Protein AF-A0ABD4KUD5-F1 (afdb_monomer_lite)

Radius of gyration: 35.04 Å; chains: 1; bounding box: 73×28×87 Å

InterPro domains:
  IPR017853 Glycoside hydrolase superfamily [SSF51445] (42-86)

Structure (mmCIF, N/CA/C/O backbone):
data_AF-A0ABD4KUD5-F1
#
_entry.id   AF-A0ABD4KUD5-F1
#
loop_
_atom_site.group_PDB
_atom_site.id
_atom_site.type_symbol
_atom_site.label_atom_id
_atom_site.label_alt_id
_atom_site.label_comp_id
_atom_site.label_asym_id
_atom_site.label_entity_id
_atom_site.label_seq_id
_atom_site.pdbx_PDB_ins_code
_atom_site.Cartn_x
_atom_site.Cartn_y
_atom_site.Cartn_z
_atom_site.occupancy
_atom_site.B_iso_or_equiv
_atom_site.auth_seq_id
_atom_site.auth_comp_id
_atom_site.auth_asym_id
_atom_site.auth_atom_id
_atom_site.pdbx_PDB_model_num
ATOM 1 N N . MET A 1 1 ? -59.300 -2.418 71.163 1.00 53.59 1 MET A N 1
ATOM 2 C CA . MET A 1 1 ? -58.581 -1.440 70.310 1.00 53.59 1 MET A CA 1
ATOM 3 C C . MET A 1 1 ? -57.150 -1.908 69.982 1.00 53.59 1 MET A C 1
ATOM 5 O O . MET A 1 1 ? -56.199 -1.225 70.323 1.00 53.59 1 MET A O 1
ATOM 9 N N . LYS A 1 2 ? -56.958 -3.090 69.368 1.00 57.91 2 LYS A N 1
ATOM 10 C CA . LYS A 1 2 ? -55.604 -3.635 69.076 1.00 57.91 2 LYS A CA 1
ATOM 11 C C . LYS A 1 2 ? -55.447 -4.317 67.707 1.00 57.91 2 LYS A C 1
ATOM 13 O O . LYS A 1 2 ? -54.335 -4.655 67.337 1.00 57.91 2 LYS A O 1
ATOM 18 N N . LYS A 1 3 ? -56.532 -4.518 66.949 1.00 54.66 3 LYS A N 1
ATOM 19 C CA . LYS A 1 3 ? -56.492 -5.244 65.666 1.00 54.66 3 LYS A CA 1
ATOM 20 C C . LYS A 1 3 ? -56.243 -4.325 64.461 1.00 54.66 3 LYS A C 1
ATOM 22 O O . LYS A 1 3 ? -55.589 -4.736 63.515 1.00 54.66 3 LYS A O 1
ATOM 27 N N . ASN A 1 4 ? -56.658 -3.059 64.540 1.00 52.47 4 ASN A N 1
ATOM 28 C CA . ASN A 1 4 ? -56.531 -2.110 63.426 1.00 52.47 4 ASN A CA 1
ATOM 29 C C . ASN A 1 4 ? -55.143 -1.445 63.358 1.00 52.47 4 ASN A C 1
ATOM 31 O O . ASN A 1 4 ? -54.785 -0.887 62.330 1.00 52.47 4 ASN A O 1
ATOM 35 N N . THR A 1 5 ? -54.342 -1.533 64.425 1.00 52.91 5 THR A N 1
ATOM 36 C CA . THR A 1 5 ? -52.990 -0.947 64.483 1.00 52.91 5 THR A CA 1
ATOM 37 C C . THR A 1 5 ? -51.924 -1.852 63.850 1.00 52.91 5 THR A C 1
ATOM 39 O O . THR A 1 5 ? -50.879 -1.364 63.442 1.00 52.91 5 THR A O 1
ATOM 42 N N . ILE A 1 6 ? -52.190 -3.160 63.734 1.00 56.00 6 ILE A N 1
ATOM 43 C CA . ILE A 1 6 ? -51.235 -4.152 63.201 1.00 56.00 6 ILE A CA 1
ATOM 44 C C . ILE A 1 6 ? -51.279 -4.199 61.663 1.00 56.00 6 ILE A C 1
ATOM 46 O O . ILE A 1 6 ? -50.286 -4.513 61.015 1.00 56.00 6 ILE A O 1
ATOM 50 N N . LEU A 1 7 ? -52.418 -3.841 61.063 1.00 52.91 7 LEU A N 1
ATOM 51 C CA . LEU A 1 7 ? -52.585 -3.865 59.610 1.00 52.91 7 LEU A CA 1
ATOM 52 C C . LEU A 1 7 ? -51.804 -2.730 58.923 1.00 52.91 7 LEU A C 1
ATOM 54 O O . LEU A 1 7 ? -51.208 -2.942 57.872 1.00 52.91 7 LEU A O 1
ATOM 58 N N . CYS A 1 8 ? -51.738 -1.543 59.535 1.00 53.81 8 CYS A N 1
ATOM 59 C CA . CYS A 1 8 ? -51.026 -0.403 58.950 1.00 53.81 8 CYS A CA 1
ATOM 60 C C . CYS A 1 8 ? -49.499 -0.567 58.983 1.00 53.81 8 CYS A C 1
ATOM 62 O O . CYS A 1 8 ? -48.825 -0.149 58.047 1.00 53.81 8 CYS A O 1
ATOM 64 N N . THR A 1 9 ? -48.933 -1.205 60.011 1.00 57.44 9 THR A N 1
ATOM 65 C CA . THR A 1 9 ? -47.475 -1.393 60.106 1.00 57.44 9 THR A CA 1
ATOM 66 C C . THR A 1 9 ? -46.939 -2.414 59.101 1.00 57.44 9 THR A C 1
ATOM 68 O O . THR A 1 9 ? -45.827 -2.242 58.608 1.00 57.44 9 THR A O 1
ATOM 71 N N . ALA A 1 10 ? -47.731 -3.427 58.73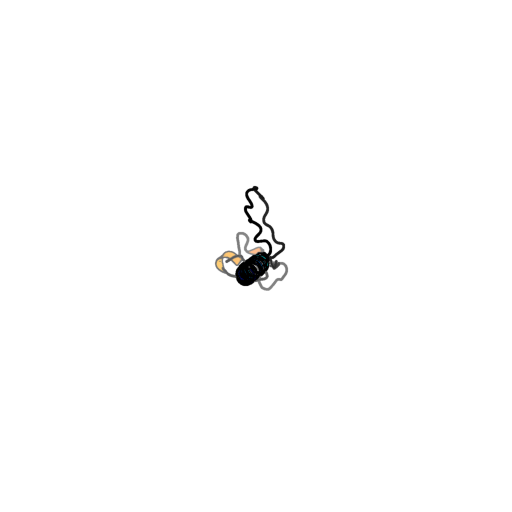6 1.00 54.56 10 ALA A N 1
ATOM 72 C CA . ALA A 1 10 ? -47.356 -4.410 57.717 1.00 54.56 10 ALA A CA 1
ATOM 73 C C . ALA A 1 10 ? -47.437 -3.853 56.282 1.00 54.56 10 ALA A C 1
ATOM 75 O O . ALA A 1 10 ? -46.644 -4.232 55.426 1.00 54.56 10 ALA A O 1
ATOM 76 N N . VAL A 1 11 ? -48.363 -2.927 56.007 1.00 56.09 11 VAL A N 1
ATOM 77 C CA . VAL A 1 11 ? -48.492 -2.310 54.674 1.00 56.09 11 VAL A CA 1
ATOM 78 C C . VAL A 1 11 ? -47.376 -1.290 54.423 1.00 56.09 11 VAL A C 1
ATOM 80 O O . VAL A 1 11 ? -46.818 -1.257 53.327 1.00 56.09 11 VAL A O 1
ATOM 83 N N . LEU A 1 12 ? -46.978 -0.506 55.435 1.00 55.12 12 LEU A N 1
ATOM 84 C CA . LEU A 1 12 ? -45.873 0.450 55.284 1.00 55.12 12 LEU A CA 1
ATOM 85 C C . LEU A 1 12 ? -44.503 -0.227 55.080 1.00 55.12 12 LEU A C 1
ATOM 87 O O . LEU A 1 12 ? -43.678 0.304 54.338 1.00 55.12 12 LEU A O 1
ATOM 91 N N . SER A 1 13 ? -44.252 -1.399 55.677 1.00 56.03 13 SER A N 1
ATOM 92 C CA . SER A 1 13 ? -42.968 -2.100 55.514 1.00 56.03 13 SER A CA 1
ATOM 93 C C . SER A 1 13 ? -42.806 -2.757 54.136 1.00 56.03 13 SER A C 1
ATOM 95 O O . SER A 1 13 ? -41.702 -2.767 53.593 1.00 56.03 13 SER A O 1
ATOM 97 N N . VAL A 1 14 ? -43.895 -3.231 53.518 1.00 56.75 14 VAL A N 1
ATOM 98 C CA . VAL A 1 14 ? -43.875 -3.807 52.157 1.00 56.75 14 VAL A CA 1
ATOM 99 C C . VAL A 1 14 ? -43.654 -2.731 51.085 1.00 56.75 14 VAL A C 1
ATOM 101 O O . VAL A 1 14 ? -42.985 -2.987 50.082 1.00 56.75 14 VAL A O 1
ATOM 104 N N . ILE A 1 15 ? -44.150 -1.508 51.300 1.00 58.31 15 ILE A N 1
ATOM 105 C CA . ILE A 1 15 ? -43.910 -0.374 50.390 1.00 58.31 15 ILE A CA 1
ATOM 106 C C . ILE A 1 15 ? -42.448 0.091 50.477 1.00 58.31 15 ILE A C 1
ATOM 108 O O . ILE A 1 15 ? -41.820 0.334 49.446 1.00 58.31 15 ILE A O 1
ATOM 112 N N . ALA A 1 16 ? -41.872 0.143 51.684 1.00 54.31 16 ALA A N 1
ATOM 113 C CA . ALA A 1 16 ? -40.474 0.529 51.878 1.00 54.31 16 ALA A CA 1
ATOM 114 C C . ALA A 1 16 ? -39.485 -0.469 51.243 1.00 54.31 16 ALA A C 1
ATOM 116 O O . ALA A 1 16 ? -38.467 -0.054 50.694 1.00 54.31 16 ALA A O 1
ATOM 117 N N . LEU A 1 17 ? -39.800 -1.771 51.256 1.00 53.97 17 LEU A N 1
ATOM 118 C CA . LEU A 1 17 ? -38.933 -2.800 50.672 1.00 53.97 17 LEU A CA 1
ATOM 119 C C . LEU A 1 17 ? -38.994 -2.824 49.132 1.00 53.97 17 LEU A C 1
ATOM 121 O O . LEU A 1 17 ? -37.963 -2.982 48.483 1.00 53.97 17 LEU A O 1
ATOM 125 N N . ASN A 1 18 ? -40.170 -2.588 48.538 1.00 53.06 18 ASN A N 1
ATOM 126 C CA . ASN A 1 18 ? -40.319 -2.494 47.077 1.00 53.06 18 ASN A CA 1
ATOM 127 C C . ASN A 1 18 ? -39.777 -1.173 46.493 1.00 53.06 18 ASN A C 1
ATOM 129 O O . ASN A 1 18 ? -39.346 -1.147 45.342 1.00 53.06 18 ASN A O 1
ATOM 133 N N . GLY A 1 19 ? -39.759 -0.083 47.271 1.00 52.81 19 GLY A N 1
ATOM 134 C CA . GLY A 1 19 ? -39.125 1.178 46.863 1.00 52.81 19 GLY A CA 1
ATOM 135 C C . GLY A 1 19 ? -37.594 1.115 46.866 1.00 52.81 19 GLY A C 1
ATOM 136 O O . GLY A 1 19 ? -36.945 1.720 46.014 1.00 52.81 19 GLY A O 1
ATOM 137 N N . LEU A 1 20 ? -37.007 0.341 47.785 1.00 48.91 20 LEU A N 1
ATOM 138 C CA . LEU A 1 20 ? -35.554 0.213 47.902 1.00 48.91 20 LEU A CA 1
ATOM 139 C C . LEU A 1 20 ? -34.959 -0.725 46.836 1.00 48.91 20 LEU A C 1
ATOM 141 O O . LEU A 1 20 ? -33.869 -0.464 46.341 1.00 48.91 20 LEU A O 1
ATOM 145 N N . LEU A 1 21 ? -35.696 -1.761 46.418 1.00 50.34 21 LEU A N 1
ATOM 146 C CA . LEU A 1 21 ? -35.239 -2.726 45.404 1.00 50.34 21 LEU A CA 1
ATOM 147 C C . LEU A 1 21 ? -35.323 -2.208 43.955 1.00 50.34 21 LEU A C 1
ATOM 149 O O . LEU A 1 21 ? -34.679 -2.774 43.078 1.00 50.34 21 LEU A O 1
ATOM 153 N N . ASN A 1 22 ? -36.060 -1.122 43.698 1.00 49.25 22 ASN A N 1
ATOM 154 C CA . ASN A 1 22 ? -36.192 -0.530 42.359 1.00 49.25 22 ASN A CA 1
ATOM 155 C C . ASN A 1 22 ? -35.237 0.644 42.085 1.00 49.25 22 ASN A C 1
ATOM 157 O O . ASN A 1 22 ? -35.306 1.237 41.01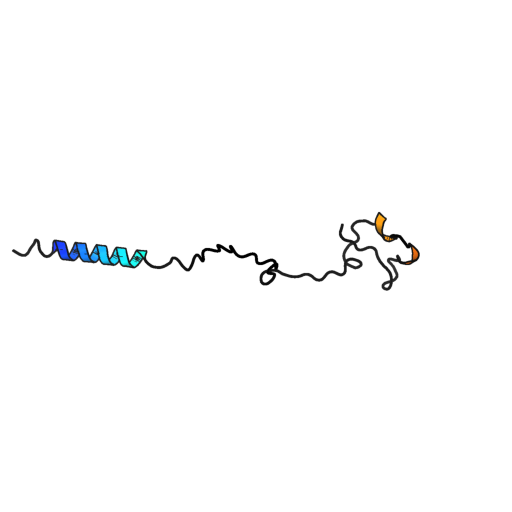0 1.00 49.25 22 ASN A O 1
ATOM 161 N N . SER A 1 23 ? -34.371 1.025 43.031 1.00 53.06 23 SER A N 1
ATOM 162 C CA . SER A 1 23 ? -33.611 2.282 42.918 1.00 53.06 23 SER A CA 1
ATOM 163 C C . SER A 1 23 ? -32.143 2.150 42.514 1.00 53.06 23 SER A C 1
ATOM 165 O O . SER A 1 23 ? -31.501 3.178 42.328 1.00 53.06 23 SER A O 1
ATOM 167 N N . GLN A 1 24 ? -31.594 0.947 42.319 1.00 57.19 24 GLN A N 1
ATOM 168 C CA . GLN A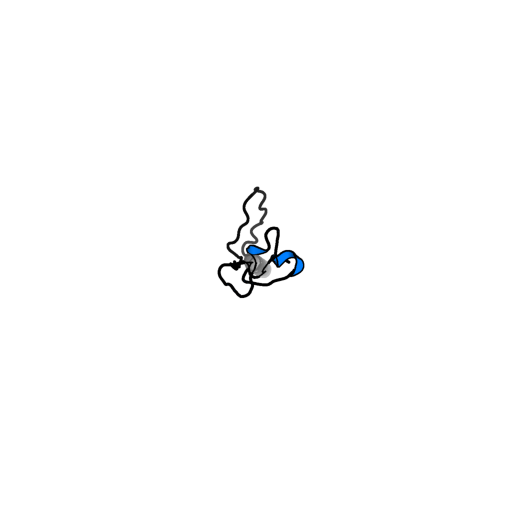 1 24 ? -30.213 0.744 41.842 1.00 57.19 24 GLN A CA 1
ATOM 169 C C . GLN A 1 24 ? -30.209 -0.585 41.070 1.00 57.19 24 GLN A C 1
ATOM 171 O O . GLN A 1 24 ? -30.464 -1.621 41.665 1.00 57.19 24 GLN A O 1
ATOM 176 N N . ILE A 1 25 ? -30.103 -0.650 39.741 1.00 54.09 25 ILE A N 1
ATOM 177 C CA . ILE A 1 25 ? -28.922 -0.349 38.927 1.00 54.09 25 ILE A CA 1
ATOM 178 C C . ILE A 1 25 ? -29.399 0.220 37.576 1.00 54.09 25 ILE A C 1
ATOM 180 O O . ILE A 1 25 ? -29.754 -0.517 36.661 1.00 54.09 25 ILE A O 1
ATOM 184 N N . LEU A 1 26 ? -29.369 1.541 37.428 1.00 46.47 26 LEU A N 1
ATOM 185 C CA . LEU A 1 26 ? -29.111 2.173 36.134 1.00 46.47 26 LEU A CA 1
ATOM 186 C C . LEU A 1 26 ? -27.677 2.673 36.225 1.00 46.47 26 LEU A C 1
ATOM 188 O O . LEU A 1 26 ? -27.397 3.796 36.639 1.00 46.47 26 LEU A O 1
ATOM 192 N N . LEU A 1 27 ? -26.761 1.746 35.957 1.00 44.84 27 LEU A N 1
ATOM 193 C CA . LEU A 1 27 ? -25.345 2.020 35.810 1.00 44.84 27 LEU A CA 1
ATOM 194 C C . LEU A 1 27 ? -25.212 2.982 34.627 1.00 44.84 27 LEU A C 1
ATOM 196 O O . LEU A 1 27 ? -25.397 2.565 33.490 1.00 44.84 27 LEU A O 1
ATOM 200 N N . ALA A 1 28 ? -25.012 4.263 34.942 1.00 51.81 28 ALA A N 1
ATOM 201 C CA . ALA A 1 28 ? -24.562 5.335 34.062 1.00 51.81 28 ALA A CA 1
ATOM 202 C C . ALA A 1 28 ? -24.789 5.073 32.561 1.00 51.81 28 ALA A C 1
ATOM 204 O O . ALA A 1 28 ? -23.851 4.798 31.816 1.00 51.81 28 ALA A O 1
ATOM 205 N N . ALA A 1 29 ? -26.035 5.204 32.099 1.00 53.81 29 ALA A N 1
ATOM 206 C CA . ALA A 1 29 ? -26.231 5.626 30.723 1.00 53.81 29 ALA A CA 1
ATOM 207 C C . ALA A 1 29 ? -25.773 7.086 30.680 1.00 53.81 29 ALA A C 1
ATOM 209 O O . ALA A 1 29 ? -26.550 7.997 30.965 1.00 53.81 29 ALA A O 1
ATOM 210 N N . GLU A 1 30 ? -24.478 7.302 30.437 1.00 56.53 30 GLU A N 1
ATOM 211 C CA . GLU A 1 30 ? -23.999 8.625 30.065 1.00 56.53 30 GLU A CA 1
ATOM 212 C C . GLU A 1 30 ? -24.845 9.067 28.868 1.00 56.53 30 GLU A C 1
ATOM 214 O O . GLU A 1 30 ? -24.893 8.344 27.866 1.00 56.53 30 GLU A O 1
ATOM 219 N N . PRO A 1 31 ? -25.548 10.210 28.933 1.00 47.16 31 PRO A N 1
ATOM 220 C CA . PRO A 1 31 ? -26.094 10.776 27.724 1.00 47.16 31 PRO A CA 1
ATOM 221 C C . PRO A 1 31 ? -24.873 11.152 26.893 1.00 47.16 31 PRO A C 1
ATOM 223 O O . PRO A 1 31 ? -24.229 12.167 27.151 1.00 47.16 31 PRO A O 1
ATOM 226 N N . THR A 1 32 ? -24.522 10.340 25.897 1.00 52.75 32 THR A N 1
ATOM 227 C CA . THR A 1 32 ? -23.551 10.738 24.877 1.00 52.75 32 THR A CA 1
ATOM 228 C C . THR A 1 32 ? -24.235 11.743 23.949 1.00 52.75 32 THR A C 1
ATOM 230 O O . THR A 1 32 ? -24.386 11.532 22.752 1.00 52.75 32 THR A O 1
ATOM 233 N N . ILE A 1 33 ? -24.694 12.864 24.508 1.00 53.09 33 ILE A N 1
ATOM 234 C CA . ILE A 1 33 ? -24.885 14.089 23.749 1.00 53.09 33 ILE A CA 1
ATOM 235 C C . ILE A 1 33 ? -23.477 14.661 23.613 1.00 53.09 33 ILE A C 1
ATOM 237 O O . ILE A 1 33 ? -23.040 15.507 24.389 1.00 53.09 33 ILE A O 1
ATOM 241 N N . GLN A 1 34 ? -22.727 14.151 22.639 1.00 54.03 34 GLN A N 1
ATOM 242 C CA . GLN A 1 34 ? -21.485 14.783 22.214 1.00 54.03 34 GLN A CA 1
ATOM 243 C C . GLN A 1 34 ? -21.851 15.922 21.253 1.00 54.03 34 GLN A C 1
ATOM 245 O O . GLN A 1 34 ? -21.564 15.888 20.063 1.00 54.03 34 GLN A O 1
ATOM 250 N N . SER A 1 35 ? -22.558 16.931 21.771 1.00 60.34 35 SER A N 1
ATOM 251 C CA . SER A 1 35 ? -22.840 18.188 21.072 1.00 60.34 35 SER A CA 1
ATOM 252 C C . SER A 1 35 ? -21.706 19.181 21.325 1.00 60.34 35 SER A C 1
ATOM 254 O O . SER A 1 35 ? -21.882 20.237 21.933 1.00 60.34 35 SER A O 1
ATOM 256 N N . GLY A 1 36 ? -20.515 18.796 20.890 1.00 56.97 36 GLY A N 1
ATOM 257 C CA . GLY A 1 36 ? -19.351 19.656 20.797 1.00 56.97 36 GLY A CA 1
ATOM 258 C C . GLY A 1 36 ? -18.551 19.151 19.616 1.00 56.97 36 GLY A C 1
ATOM 259 O O . GLY A 1 36 ? -18.188 17.979 19.606 1.00 56.97 36 GLY A O 1
ATOM 260 N N . GLU A 1 37 ? -18.355 20.012 18.621 1.00 61.81 37 GLU A N 1
ATOM 261 C CA . GLU A 1 37 ? -17.506 19.826 17.441 1.00 61.81 37 GLU A CA 1
ATOM 262 C C . GLU A 1 37 ? -16.103 19.335 17.851 1.00 61.81 37 GLU A C 1
ATOM 264 O O . GLU A 1 37 ? -15.149 20.104 17.950 1.00 61.81 37 GLU A O 1
ATOM 269 N N . ASN A 1 38 ? -15.958 18.040 18.132 1.00 59.53 38 ASN A N 1
ATOM 270 C CA . ASN A 1 38 ? -14.664 17.384 18.150 1.00 59.53 38 ASN A CA 1
ATOM 271 C C . ASN A 1 38 ? -14.317 17.143 16.686 1.00 59.53 38 ASN A C 1
ATOM 273 O O . ASN A 1 38 ? -14.697 16.140 16.091 1.00 59.53 38 ASN A O 1
ATOM 277 N N . THR A 1 39 ? -13.610 18.103 16.099 1.00 71.12 39 THR A N 1
ATOM 278 C CA . THR A 1 39 ? -13.105 18.041 14.719 1.00 71.12 39 THR A CA 1
ATO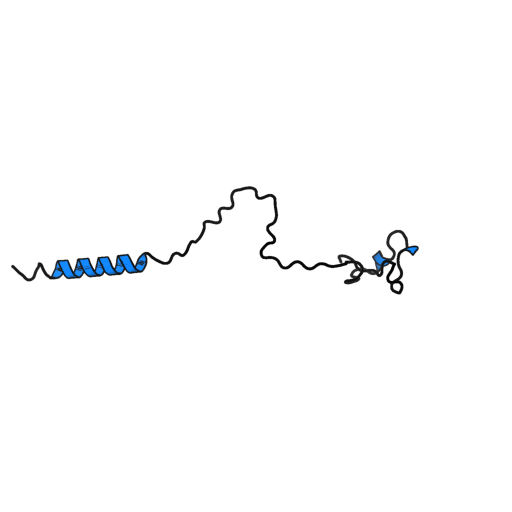M 279 C C . THR A 1 39 ? -12.043 16.955 14.513 1.00 71.12 39 THR A C 1
ATOM 281 O O . THR A 1 39 ? -11.527 16.801 13.408 1.00 71.12 39 THR A O 1
ATOM 284 N N . TYR A 1 40 ? -11.693 16.202 15.560 1.00 78.62 40 TYR A N 1
ATOM 285 C CA . TYR A 1 40 ? -10.703 15.139 15.523 1.00 78.62 40 TYR A CA 1
ATOM 286 C C . TYR A 1 40 ? -11.356 13.766 15.700 1.00 78.62 40 TYR A C 1
ATOM 288 O O . TYR A 1 40 ? -12.208 13.555 16.561 1.00 78.62 40 TYR A O 1
ATOM 296 N N . LEU A 1 41 ? -10.909 12.819 14.878 1.00 87.88 41 LEU A N 1
ATOM 297 C CA . LEU A 1 41 ? -11.263 11.409 14.987 1.00 87.88 41 LEU A CA 1
ATOM 298 C C . LEU A 1 41 ? -10.560 10.788 16.211 1.00 87.88 41 LEU A C 1
ATOM 300 O O . LEU A 1 41 ? -9.361 10.993 16.411 1.00 87.88 41 LEU A O 1
ATOM 304 N N . ASP A 1 42 ? -11.294 10.022 17.023 1.00 89.12 42 ASP A N 1
ATOM 305 C CA . ASP A 1 42 ? -10.764 9.286 18.181 1.00 89.12 42 ASP A CA 1
ATOM 306 C C . ASP A 1 42 ? -10.437 7.835 17.796 1.00 89.12 42 ASP A C 1
ATOM 308 O O . ASP A 1 42 ? -11.335 7.042 17.530 1.00 89.12 42 ASP A O 1
ATOM 312 N N . PHE A 1 43 ? -9.150 7.479 17.796 1.00 93.88 43 PHE A N 1
ATOM 313 C CA . PHE A 1 43 ? -8.664 6.150 17.399 1.00 93.88 43 PHE A CA 1
ATOM 314 C C . PHE A 1 43 ? -8.362 5.212 18.578 1.00 93.88 43 PHE A C 1
ATOM 316 O O . PHE A 1 43 ? -7.826 4.125 18.374 1.00 93.88 43 PHE A O 1
ATOM 323 N N . ARG A 1 44 ? -8.683 5.583 19.827 1.00 94.06 44 ARG A N 1
ATOM 324 C CA . ARG A 1 44 ? -8.285 4.792 21.015 1.00 94.06 44 ARG A CA 1
ATOM 325 C C . ARG A 1 44 ? -8.883 3.380 21.076 1.00 94.06 44 ARG A C 1
ATOM 327 O O . ARG A 1 44 ? -8.373 2.555 21.829 1.00 94.06 44 ARG A O 1
ATOM 334 N N . LYS A 1 45 ? -9.962 3.107 20.335 1.00 95.69 45 LYS A N 1
ATOM 335 C CA . LYS A 1 45 ? -10.619 1.788 20.254 1.00 95.69 45 LYS A CA 1
ATOM 336 C C . LYS A 1 45 ? -10.340 1.042 18.944 1.00 95.69 45 LYS A C 1
ATOM 338 O O . LYS A 1 45 ? -10.848 -0.060 18.768 1.00 95.69 45 LYS A O 1
ATOM 343 N N . GLU A 1 46 ? -9.530 1.614 18.057 1.00 95.19 46 GLU A N 1
ATOM 344 C CA . GLU A 1 46 ? -9.242 1.047 16.741 1.00 95.19 46 GLU A CA 1
ATOM 345 C C . GLU A 1 46 ? -7.931 0.252 16.738 1.00 95.19 46 GLU A C 1
ATOM 347 O O . GLU A 1 46 ? -7.010 0.526 17.509 1.00 95.19 46 GLU A O 1
ATOM 352 N N . THR A 1 47 ? -7.822 -0.725 15.833 1.00 97.12 47 THR A N 1
ATOM 353 C CA . THR A 1 47 ? -6.556 -1.423 15.552 1.00 97.12 47 THR A CA 1
ATOM 354 C C . THR A 1 47 ? -5.957 -0.887 14.260 1.00 97.12 47 THR A C 1
ATOM 356 O O . THR A 1 47 ? -6.549 -1.014 13.191 1.00 97.12 47 THR A O 1
ATOM 359 N N . ILE A 1 48 ? -4.770 -0.291 14.354 1.00 96.44 48 ILE A N 1
ATOM 360 C CA . ILE A 1 48 ? -4.101 0.344 13.217 1.00 96.44 48 ILE A CA 1
ATOM 361 C C . ILE A 1 48 ? -3.164 -0.661 12.541 1.00 96.44 48 ILE A C 1
ATOM 363 O O . ILE A 1 48 ? -2.255 -1.198 13.175 1.00 96.44 48 ILE A O 1
ATOM 367 N N . TYR A 1 49 ? -3.353 -0.861 11.237 1.00 97.50 49 TYR A N 1
ATOM 368 C CA . TYR A 1 49 ? -2.451 -1.634 10.386 1.00 97.50 49 TYR A CA 1
ATOM 369 C C . TYR A 1 49 ? -1.592 -0.690 9.548 1.00 97.50 49 TYR A C 1
ATOM 371 O O . TYR A 1 49 ? -2.108 0.125 8.785 1.00 97.50 49 TYR A O 1
ATOM 379 N N . PHE A 1 50 ? -0.272 -0.820 9.668 1.00 97.56 50 PHE A N 1
ATOM 380 C CA . PHE A 1 50 ? 0.667 -0.109 8.807 1.00 97.56 50 PHE A CA 1
ATOM 381 C C . PHE A 1 50 ? 0.959 -0.952 7.573 1.00 97.56 50 PHE A C 1
ATOM 383 O O . PHE A 1 50 ? 1.459 -2.072 7.681 1.00 97.56 50 PHE A O 1
ATOM 390 N N . VAL A 1 51 ? 0.651 -0.401 6.402 1.00 97.12 51 VAL A N 1
ATOM 391 C CA . VAL A 1 51 ? 0.811 -1.084 5.120 1.00 97.12 51 VAL A CA 1
ATOM 392 C C . VAL A 1 51 ? 1.724 -0.263 4.223 1.00 97.12 51 VAL A C 1
ATOM 394 O O . VAL A 1 51 ? 1.510 0.929 4.010 1.00 97.12 51 VAL A O 1
ATOM 397 N N . PHE A 1 52 ? 2.735 -0.920 3.665 1.00 96.62 52 PHE A N 1
ATOM 398 C CA . PHE A 1 52 ? 3.495 -0.385 2.544 1.00 96.62 52 PHE A CA 1
ATOM 399 C C . PHE A 1 52 ? 2.778 -0.803 1.265 1.00 96.62 52 PHE A C 1
ATOM 401 O O . PHE A 1 52 ? 2.913 -1.956 0.866 1.00 96.62 52 PHE A O 1
ATOM 408 N N . LEU A 1 53 ? 2.009 0.113 0.661 1.00 97.19 53 LEU A N 1
ATOM 409 C CA . LEU A 1 53 ? 1.121 -0.191 -0.474 1.00 97.19 53 LEU A CA 1
ATOM 410 C C . LEU A 1 53 ? 1.827 -0.991 -1.567 1.00 97.19 53 LEU A C 1
ATOM 412 O O . LEU A 1 53 ? 1.416 -2.109 -1.847 1.00 97.19 53 LEU A O 1
ATOM 416 N N . ASP A 1 54 ? 2.965 -0.484 -2.056 1.00 97.62 54 ASP A N 1
ATOM 417 C CA . ASP A 1 54 ? 3.770 -1.122 -3.106 1.00 97.62 54 ASP A CA 1
ATOM 418 C C . ASP A 1 54 ? 4.145 -2.581 -2.787 1.00 97.62 54 ASP A C 1
ATOM 420 O O . ASP A 1 54 ? 4.389 -3.360 -3.695 1.00 97.62 54 ASP A O 1
ATOM 424 N N . ARG A 1 55 ? 4.180 -2.973 -1.505 1.00 97.38 55 ARG A N 1
ATOM 425 C CA . ARG A 1 55 ? 4.611 -4.299 -1.027 1.00 97.38 55 ARG A CA 1
ATOM 426 C C . ARG A 1 55 ? 3.481 -5.165 -0.487 1.00 97.38 55 ARG A C 1
ATOM 428 O O . ARG A 1 55 ? 3.766 -6.184 0.139 1.00 97.38 55 ARG A O 1
ATOM 435 N N . PHE A 1 56 ? 2.234 -4.750 -0.680 1.00 97.38 56 PHE A N 1
ATOM 436 C CA . PHE A 1 56 ? 1.081 -5.422 -0.099 1.00 97.38 56 PHE A CA 1
ATOM 437 C C . PHE A 1 56 ? 0.307 -6.247 -1.126 1.00 97.38 56 PHE A C 1
ATOM 439 O O . PHE A 1 56 ? 0.303 -7.472 -1.035 1.00 97.38 56 PHE A O 1
ATOM 446 N N . SER A 1 57 ? -0.324 -5.591 -2.100 1.00 97.69 57 SER A N 1
ATOM 447 C CA . SER A 1 57 ? -1.137 -6.243 -3.129 1.00 97.69 57 SER A CA 1
ATOM 448 C C . SER A 1 57 ? -1.212 -5.366 -4.374 1.00 97.69 57 SER A C 1
ATOM 450 O O . SER A 1 57 ? -1.464 -4.173 -4.251 1.00 97.69 57 SER A O 1
ATOM 452 N N . ASP A 1 58 ? -1.006 -5.963 -5.548 1.00 98.19 58 ASP A N 1
ATOM 453 C CA . ASP A 1 58 ? -1.225 -5.337 -6.859 1.00 98.19 58 ASP A CA 1
ATOM 454 C C . ASP A 1 58 ? -2.683 -5.593 -7.280 1.00 98.19 58 ASP A C 1
ATOM 456 O O . ASP A 1 58 ? -3.038 -6.716 -7.656 1.00 98.19 58 ASP A O 1
ATOM 460 N N . GLY A 1 59 ? -3.542 -4.582 -7.104 1.00 98.00 59 GLY A N 1
ATOM 461 C CA . GLY A 1 59 ? -4.963 -4.630 -7.453 1.00 98.00 59 GLY A CA 1
ATOM 462 C C . GLY A 1 59 ? -5.261 -4.171 -8.886 1.00 98.00 59 GLY A C 1
ATOM 463 O O . GLY A 1 59 ? -6.323 -4.496 -9.432 1.00 98.00 59 GLY A O 1
ATOM 464 N N . ASP A 1 60 ? -4.342 -3.443 -9.530 1.00 97.94 60 ASP A N 1
ATOM 465 C CA . ASP A 1 60 ? -4.456 -3.001 -10.921 1.00 97.94 60 ASP A CA 1
ATOM 466 C C . ASP A 1 60 ? -3.124 -3.034 -11.682 1.00 97.94 60 ASP A C 1
ATOM 468 O O . ASP A 1 60 ? -2.473 -1.998 -11.872 1.00 97.94 60 ASP A O 1
ATOM 472 N N . PRO A 1 61 ? -2.799 -4.175 -12.312 1.00 96.75 61 PRO A N 1
ATOM 473 C CA . PRO A 1 61 ? -1.550 -4.314 -13.052 1.00 96.75 61 PRO A CA 1
ATOM 474 C C . PRO A 1 61 ? -1.379 -3.312 -14.206 1.00 96.75 61 PRO A C 1
ATOM 476 O O . PRO A 1 61 ? -0.267 -3.112 -14.699 1.00 96.75 61 PRO A O 1
ATOM 479 N N . ASN A 1 62 ? -2.464 -2.668 -14.661 1.00 97.31 62 ASN A N 1
ATOM 480 C CA . ASN A 1 62 ? -2.417 -1.671 -15.732 1.00 97.31 62 ASN A CA 1
ATOM 481 C C . ASN A 1 62 ? -1.767 -0.352 -15.288 1.00 97.31 62 ASN A C 1
ATOM 483 O O . ASN A 1 62 ? -1.382 0.446 -16.145 1.00 97.31 62 ASN A O 1
ATOM 487 N N . ASN A 1 63 ? -1.651 -0.098 -13.979 1.00 96.50 63 ASN A N 1
ATOM 488 C CA . ASN A 1 63 ? -1.044 1.124 -13.452 1.00 96.50 63 ASN A CA 1
ATOM 489 C C . ASN A 1 63 ? 0.437 0.953 -13.052 1.00 96.50 63 ASN A C 1
ATOM 491 O O . ASN A 1 63 ? 1.106 1.956 -12.798 1.00 96.50 63 ASN A O 1
ATOM 495 N N . ASN A 1 64 ? 0.960 -0.278 -13.066 1.00 97.44 64 ASN A N 1
ATOM 496 C CA . ASN A 1 64 ? 2.266 -0.645 -12.511 1.00 97.44 64 ASN A CA 1
ATOM 497 C C . ASN A 1 64 ? 3.443 0.187 -13.028 1.00 97.44 64 ASN A C 1
ATOM 499 O O . ASN A 1 64 ? 4.346 0.556 -12.278 1.00 97.44 64 ASN A O 1
ATOM 503 N N . THR A 1 65 ? 3.450 0.507 -14.322 1.00 96.81 65 THR A N 1
ATOM 504 C CA . THR A 1 65 ? 4.522 1.308 -14.932 1.00 96.81 65 THR A CA 1
ATOM 505 C C . THR A 1 65 ? 4.383 2.803 -14.652 1.00 96.81 65 THR A C 1
ATOM 507 O O . THR A 1 65 ? 5.322 3.568 -14.882 1.00 96.81 65 THR A O 1
ATOM 510 N N . GLY A 1 66 ? 3.210 3.240 -14.187 1.00 91.75 66 GLY A N 1
ATOM 511 C CA . GLY A 1 66 ? 2.881 4.636 -13.942 1.00 91.75 66 GLY A CA 1
ATOM 512 C C . GLY A 1 66 ? 3.219 5.542 -15.128 1.00 91.75 66 GLY A C 1
ATOM 513 O O . GLY A 1 66 ? 3.102 5.165 -16.294 1.00 91.75 66 GLY A O 1
ATOM 514 N N . LYS A 1 67 ? 3.669 6.764 -14.819 1.00 94.81 67 LYS A N 1
ATOM 515 C CA . LYS A 1 67 ? 4.141 7.730 -15.827 1.00 94.81 67 LYS A CA 1
ATOM 516 C C . LYS A 1 67 ? 5.576 7.472 -16.298 1.00 94.81 67 LYS A C 1
ATOM 518 O O . LYS A 1 67 ? 5.940 7.940 -17.371 1.00 94.81 67 LYS A O 1
ATOM 523 N N . ASN A 1 68 ? 6.394 6.794 -15.493 1.00 96.69 68 ASN A N 1
ATOM 524 C CA . ASN A 1 68 ? 7.791 6.508 -15.807 1.00 96.69 68 ASN A CA 1
ATOM 525 C C . ASN A 1 68 ? 8.048 5.004 -15.686 1.00 96.69 68 ASN A C 1
ATOM 527 O O . ASN A 1 68 ? 8.332 4.507 -14.602 1.00 96.69 68 ASN A O 1
ATOM 531 N N . ALA A 1 69 ? 8.009 4.298 -16.816 1.00 96.50 69 ALA A N 1
ATOM 532 C CA . ALA A 1 69 ? 8.168 2.848 -16.847 1.00 96.50 69 ALA A CA 1
ATOM 533 C C . ALA A 1 69 ? 9.518 2.362 -16.289 1.00 96.50 69 ALA A C 1
ATOM 535 O O . ALA A 1 69 ? 9.613 1.229 -15.821 1.00 96.50 69 ALA A O 1
ATOM 536 N N . GLU A 1 70 ? 10.560 3.202 -16.279 1.00 97.62 70 GLU A N 1
ATOM 537 C CA . GLU A 1 70 ? 11.862 2.822 -15.729 1.00 97.62 70 GLU A CA 1
ATOM 538 C C . GLU A 1 70 ? 11.830 2.613 -14.212 1.00 97.62 70 GLU A C 1
ATOM 540 O O . GLU A 1 70 ? 12.740 1.984 -13.668 1.00 97.62 70 GLU A O 1
ATOM 545 N N . THR A 1 71 ? 10.824 3.118 -13.496 1.00 97.12 71 THR A N 1
ATOM 546 C CA . THR A 1 71 ? 10.745 2.972 -12.036 1.00 97.12 71 THR A CA 1
ATOM 547 C C . THR A 1 71 ? 10.111 1.654 -11.594 1.00 97.12 71 THR A C 1
ATOM 549 O O . THR A 1 71 ? 10.226 1.321 -10.415 1.00 97.12 71 THR A O 1
ATOM 552 N N . TYR A 1 72 ? 9.512 0.885 -12.509 1.00 97.81 72 TYR A N 1
ATOM 553 C CA . TYR A 1 72 ? 8.880 -0.405 -12.230 1.00 97.81 72 TYR A CA 1
ATOM 554 C C . TYR A 1 72 ? 9.823 -1.572 -12.538 1.00 97.81 72 TYR A C 1
ATOM 556 O O . TYR A 1 72 ? 10.415 -1.652 -13.617 1.00 97.81 72 TYR A O 1
ATOM 564 N N . ASN A 1 73 ? 9.986 -2.486 -11.582 1.00 97.88 73 ASN A N 1
ATOM 565 C CA . ASN A 1 73 ? 10.590 -3.796 -11.815 1.00 97.88 73 ASN A CA 1
ATOM 566 C C . ASN A 1 73 ? 10.230 -4.725 -10.644 1.00 97.88 73 ASN A C 1
ATOM 568 O O . ASN A 1 73 ? 10.833 -4.587 -9.574 1.00 97.88 73 ASN A O 1
ATOM 572 N N . PRO A 1 74 ? 9.345 -5.717 -10.84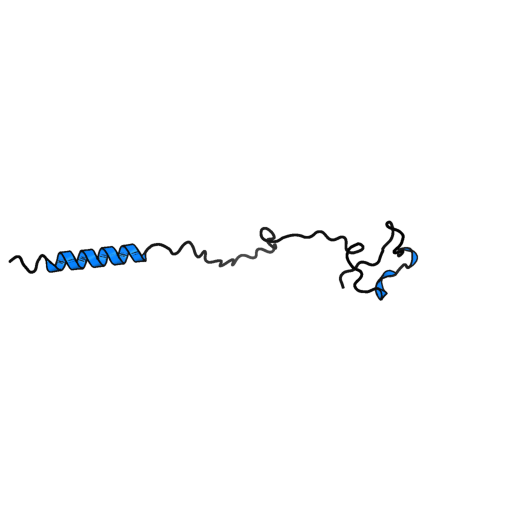2 1.00 96.94 74 PRO A N 1
ATOM 573 C CA . PRO A 1 74 ? 8.898 -6.600 -9.764 1.00 96.94 74 PRO A CA 1
ATOM 574 C C . PRO A 1 74 ? 10.024 -7.489 -9.209 1.00 96.94 74 PRO A C 1
ATOM 576 O O . PRO A 1 74 ? 9.923 -8.000 -8.099 1.00 96.94 74 PRO A O 1
ATOM 579 N N . ASN A 1 75 ? 11.136 -7.631 -9.939 1.00 97.88 75 ASN A N 1
ATOM 580 C CA . ASN A 1 75 ? 12.309 -8.402 -9.523 1.00 97.88 75 ASN A CA 1
ATOM 581 C C . ASN A 1 75 ? 13.400 -7.539 -8.858 1.00 97.88 75 ASN A C 1
ATOM 583 O O . ASN A 1 75 ? 14.457 -8.058 -8.495 1.00 97.88 75 ASN A O 1
ATOM 587 N N . ASN A 1 76 ? 13.193 -6.225 -8.705 1.00 97.75 76 ASN A N 1
ATOM 588 C CA . ASN A 1 76 ? 14.130 -5.328 -8.028 1.00 97.75 76 ASN A CA 1
ATOM 589 C C . ASN A 1 76 ? 13.455 -4.650 -6.832 1.00 97.75 7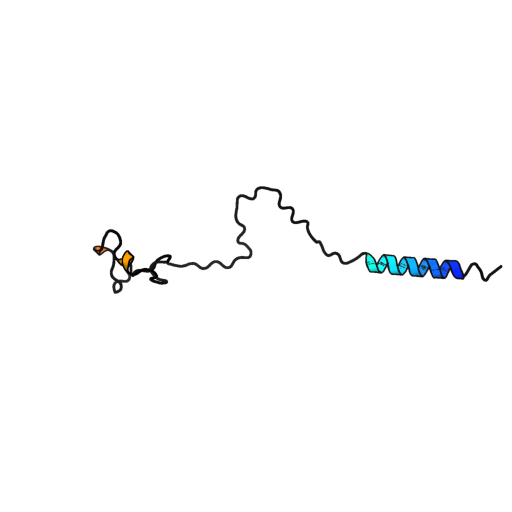6 ASN A C 1
ATOM 591 O O . ASN A 1 76 ? 12.711 -3.689 -6.983 1.00 97.75 76 ASN A O 1
ATOM 595 N N . LEU A 1 77 ? 13.817 -5.078 -5.622 1.00 96.06 77 LEU A N 1
ATOM 596 C CA . LEU A 1 77 ? 13.245 -4.583 -4.363 1.00 96.06 77 LEU A CA 1
ATOM 597 C C . LEU A 1 77 ? 13.499 -3.089 -4.076 1.00 96.06 77 LEU A C 1
ATOM 599 O O . LEU A 1 77 ? 12.956 -2.554 -3.107 1.00 96.06 77 LEU A O 1
ATOM 603 N N . LYS A 1 78 ? 14.329 -2.409 -4.878 1.00 97.06 78 LYS A N 1
ATOM 604 C CA . LYS A 1 78 ? 14.546 -0.952 -4.811 1.00 97.06 78 LYS A CA 1
ATOM 605 C C . LYS A 1 78 ? 13.647 -0.159 -5.768 1.00 97.06 78 LYS A C 1
ATOM 607 O O . LYS A 1 78 ? 13.743 1.064 -5.800 1.00 97.06 78 LYS A O 1
ATOM 612 N N . LYS A 1 79 ? 12.830 -0.841 -6.569 1.00 98.06 79 LYS A N 1
ATOM 613 C CA . LYS A 1 79 ? 11.874 -0.260 -7.515 1.00 98.06 79 LYS A CA 1
ATOM 614 C C . LYS A 1 79 ? 10.440 -0.485 -7.029 1.00 98.06 79 LYS A C 1
ATOM 616 O O . LYS A 1 79 ? 10.233 -1.174 -6.026 1.00 98.06 79 LYS A O 1
ATOM 621 N N . TYR A 1 80 ? 9.486 0.132 -7.724 1.00 97.88 80 TYR A N 1
ATOM 622 C CA . TYR A 1 80 ? 8.074 -0.199 -7.558 1.00 97.88 80 TYR A CA 1
ATOM 623 C C . TYR A 1 80 ? 7.834 -1.617 -8.075 1.00 97.88 80 TYR A C 1
ATOM 625 O O . TYR A 1 80 ? 8.382 -1.997 -9.121 1.00 97.88 80 TYR A O 1
ATOM 633 N N . ILE A 1 81 ? 7.042 -2.386 -7.336 1.00 97.62 81 ILE A N 1
ATOM 634 C CA . ILE A 1 81 ? 6.691 -3.768 -7.679 1.00 97.62 81 ILE A CA 1
ATOM 635 C C . ILE A 1 81 ? 5.203 -3.939 -7.992 1.00 97.62 81 ILE A C 1
ATOM 637 O O . ILE A 1 81 ? 4.841 -4.991 -8.513 1.00 97.62 81 ILE A O 1
ATOM 641 N N . GLY A 1 82 ? 4.390 -2.901 -7.767 1.00 97.44 82 GLY A N 1
ATOM 642 C CA . GLY A 1 82 ? 3.033 -2.798 -8.318 1.00 97.44 82 GLY A CA 1
ATOM 643 C C . GLY A 1 82 ? 1.921 -2.638 -7.290 1.00 97.44 82 GLY A C 1
ATOM 644 O O . GLY A 1 82 ? 0.775 -2.438 -7.661 1.00 97.44 82 GLY A O 1
ATOM 645 N N . GLY A 1 83 ? 2.223 -2.709 -5.994 1.00 98.00 83 GLY A N 1
ATOM 646 C CA . GLY A 1 83 ? 1.162 -2.620 -5.002 1.00 98.00 83 GLY A CA 1
ATOM 647 C C . GLY A 1 83 ? 0.467 -1.251 -4.967 1.00 98.00 83 GLY A C 1
ATOM 648 O O . GLY A 1 83 ? 1.120 -0.202 -5.009 1.00 98.00 83 GLY A O 1
ATOM 649 N N . ASP A 1 84 ? -0.860 -1.264 -4.869 1.00 97.12 84 ASP A N 1
ATOM 650 C CA . ASP A 1 84 ? -1.708 -0.080 -5.001 1.00 97.12 84 ASP A CA 1
ATOM 651 C C . ASP A 1 84 ? -2.913 -0.101 -4.032 1.00 97.12 84 ASP A C 1
ATOM 653 O O . ASP A 1 84 ? -2.903 -0.801 -3.021 1.00 97.12 84 ASP A O 1
ATOM 657 N N . ILE A 1 85 ? -3.891 0.785 -4.253 1.00 96.38 85 ILE A N 1
ATOM 658 C CA . ILE A 1 85 ? -5.065 0.973 -3.375 1.00 96.38 85 ILE A CA 1
ATOM 659 C C . ILE A 1 85 ? -6.271 0.132 -3.836 1.00 96.38 85 ILE A C 1
ATOM 661 O O . ILE A 1 85 ? -7.276 0.090 -3.124 1.00 96.38 85 ILE A O 1
ATOM 665 N N . LYS A 1 86 ? -6.224 -0.472 -5.028 1.00 92.69 86 LYS A N 1
ATOM 666 C CA . LYS A 1 86 ? -7.422 -1.008 -5.682 1.00 92.69 86 LYS A CA 1
ATOM 667 C C . LYS A 1 86 ? -7.861 -2.363 -5.128 1.00 92.69 86 LYS A C 1
ATOM 669 O O . LYS A 1 86 ? -7.002 -3.146 -4.673 1.00 92.69 86 LYS A O 1
#

pLDDT: mean 77.21, std 21.04, range [44.84, 98.19]

Sequence (86 aa):
MKKNTILCTAVLSVIALNGLLNSQILLAAEPTIQSGENTYLDFRKETIYFVFLDRFSDGDPNNNTGKNAETYNPNNLKKYIGGDIK

Organism: Vibrio anguillarum (NCBI:txid55601)

Secondary structure (DSSP, 8-state):
--SHHHHHHHHHHHHHHHHHHTSS-----------S---S---TTPPPPP--GGGT--S-GGGTTTT-GGGB-TT-TTSB------

Foldseek 3Di:
DPPVVVVVVVVVVVVVVVVVVPPDDPPDPPPPPVPDPPVDDDCPPPDDDDDPQLPPDQPDPPCQCPPHVVQHDCPDPNGRNHGDDD